Protein AF-J9US64-F1 (afdb_monomer_lite)

Foldseek 3Di:
DKKKWWDQQPLCHTDIDDDDLADDDDDAPPNCLVVVVVLVVLVVCLLVLLLVQCLVCLQNDDVVVSFVVSQVVVCVSRPFTDQAIWMKIDLDVQFIWIWHRHPRDTDIDTGPLVNVLSVVLSVVSVVVVVVVPDPDDDPVNSVVCCVPVVVSSCVSSVDPHDYDDDYDHDDPPPPDD

Organism: NCBI:txid1133568

Sequence (177 aa):
MQKIIIRNLLVVKDFEMEINKFNLIIGEQSSGKSTISKTIYFFYDLRVQLKLSIYQNLHNFNIKQFSFILINLFNDLFGITDKNLYIKFEYKENIYIEIINKNGNIEINYSENIINFVNKLIETVFITNNSNIMNNINLQTIQVLDKTIGIEIENFFEDDSMIYYFTSFKKYNKFTK

pLDDT: mean 82.98, std 15.94, range [37.84, 98.5]

Radius of gyration: 19.14 Å; chains: 1; bounding box: 66×29×46 Å

InterPro domains:
  IPR027417 P-loop containing nucleoside triphosphate hydrolase [SSF52540] (2-125)

Secondary structure (DSSP, 8-state):
-EEEEEEEETTEEEEEEEE-SS-----STTSSHHHHHHHHHHHHHHHHHHHHHHHH-TTT--HHHHHHHHHHHHHHHH-S--TT-EEEEEEETTEEEEEEEETTEEEEEE-HHHHHHHHHHHHHHHHHHHHS--SS--HHHHHHHIIIIIHHHHHHHT-------------------

Structure (mmCIF, N/CA/C/O backbone):
data_AF-J9US64-F1
#
_entry.id   AF-J9US64-F1
#
loop_
_atom_site.group_PDB
_atom_site.id
_atom_site.type_symbol
_atom_site.label_atom_id
_atom_site.label_alt_id
_atom_site.label_comp_id
_atom_site.label_asym_id
_atom_site.label_entity_id
_atom_site.label_seq_id
_atom_site.pdbx_PDB_ins_code
_atom_site.Cartn_x
_atom_site.Cartn_y
_atom_site.Cartn_z
_atom_site.occupancy
_atom_site.B_iso_or_equiv
_atom_site.auth_seq_id
_atom_site.auth_comp_id
_atom_site.auth_asym_id
_atom_site.auth_atom_id
_atom_site.pdbx_PDB_model_num
ATOM 1 N N . MET A 1 1 ? -7.758 -15.109 -4.422 1.00 81.19 1 MET A N 1
ATOM 2 C CA . MET A 1 1 ? -8.835 -14.366 -3.732 1.00 81.19 1 MET A CA 1
ATOM 3 C C . MET A 1 1 ? -8.173 -13.264 -2.934 1.00 81.19 1 MET A C 1
ATOM 5 O O . MET A 1 1 ? -7.189 -13.554 -2.266 1.00 81.19 1 MET A O 1
ATOM 9 N N . GLN A 1 2 ? -8.645 -12.030 -3.080 1.00 92.06 2 GLN A N 1
ATOM 10 C CA . GLN A 1 2 ? -8.041 -10.860 -2.445 1.00 92.06 2 GLN A CA 1
ATOM 11 C C . GLN A 1 2 ? -8.626 -10.663 -1.045 1.00 92.06 2 GLN A C 1
ATOM 13 O O . GLN A 1 2 ? -9.796 -10.975 -0.814 1.00 92.06 2 GLN A O 1
ATOM 18 N N . LYS A 1 3 ? -7.834 -10.147 -0.106 1.00 94.88 3 LYS A N 1
ATOM 19 C CA . LYS A 1 3 ? -8.255 -9.968 1.289 1.00 94.88 3 LYS A CA 1
ATOM 20 C C . LYS A 1 3 ? -7.660 -8.702 1.882 1.00 94.88 3 LYS A C 1
ATOM 22 O O . LYS A 1 3 ? -6.492 -8.394 1.661 1.00 94.88 3 LYS A O 1
ATOM 27 N N . ILE A 1 4 ? -8.456 -7.993 2.674 1.00 96.69 4 ILE A N 1
ATOM 28 C CA . ILE A 1 4 ? -8.001 -6.842 3.448 1.00 96.69 4 ILE A CA 1
ATOM 29 C C . ILE A 1 4 ? -8.197 -7.080 4.943 1.00 96.69 4 ILE A C 1
ATOM 31 O O . ILE A 1 4 ? -9.230 -7.593 5.375 1.00 96.69 4 ILE A O 1
ATOM 35 N N . ILE A 1 5 ? -7.203 -6.669 5.725 1.00 98.44 5 ILE A N 1
ATOM 36 C CA . ILE A 1 5 ? -7.220 -6.645 7.186 1.00 98.44 5 ILE A CA 1
ATOM 37 C C . ILE A 1 5 ? -6.837 -5.229 7.616 1.00 98.44 5 ILE A C 1
ATOM 39 O O . ILE A 1 5 ? -5.823 -4.699 7.162 1.00 98.44 5 ILE A O 1
ATOM 43 N N . ILE A 1 6 ? -7.636 -4.607 8.480 1.00 98.38 6 ILE A N 1
ATOM 44 C CA . ILE A 1 6 ? -7.417 -3.254 9.001 1.00 98.38 6 ILE A CA 1
ATOM 45 C C . ILE A 1 6 ? -7.588 -3.286 10.515 1.00 98.38 6 ILE A C 1
ATOM 47 O O . ILE A 1 6 ? -8.634 -3.684 11.022 1.00 98.38 6 ILE A O 1
ATOM 51 N N . ARG A 1 7 ? -6.586 -2.800 11.241 1.00 98.06 7 ARG A N 1
ATOM 52 C CA . ARG A 1 7 ? -6.614 -2.643 12.693 1.00 98.06 7 ARG A CA 1
ATOM 53 C C . ARG A 1 7 ? -6.106 -1.262 13.070 1.00 98.06 7 ARG A C 1
ATOM 55 O O . ARG A 1 7 ? -5.042 -0.845 12.620 1.00 98.06 7 ARG A O 1
ATOM 62 N N . ASN A 1 8 ? -6.855 -0.577 13.928 1.00 96.62 8 ASN A N 1
ATOM 63 C CA . ASN A 1 8 ? -6.519 0.752 14.451 1.00 96.62 8 ASN A CA 1
ATOM 64 C C . ASN A 1 8 ? -6.248 1.815 13.366 1.00 96.62 8 ASN A C 1
ATOM 66 O O . ASN A 1 8 ? -5.291 2.581 13.456 1.00 96.62 8 ASN A O 1
ATOM 70 N N . LEU A 1 9 ? -7.100 1.882 12.340 1.00 96.94 9 LEU A N 1
ATOM 71 C CA . LEU A 1 9 ? -7.069 2.955 11.346 1.00 96.94 9 LEU A CA 1
ATOM 72 C C . LEU A 1 9 ? -8.209 3.943 11.594 1.00 96.94 9 LEU A C 1
ATOM 74 O O . LEU A 1 9 ? -9.356 3.708 11.204 1.00 96.94 9 LEU A O 1
ATOM 78 N N . LEU A 1 10 ? -7.889 5.086 12.201 1.00 94.44 10 LEU A N 1
ATOM 79 C CA . LEU A 1 10 ? -8.867 6.119 12.554 1.00 94.44 10 LEU A CA 1
ATOM 80 C C . LEU A 1 10 ? -10.004 5.514 13.412 1.00 94.44 10 LEU A C 1
ATOM 82 O O . LEU A 1 10 ? -9.770 4.965 14.490 1.00 94.44 10 LEU A O 1
ATOM 86 N N . VAL A 1 11 ? -11.245 5.588 12.926 1.00 93.88 11 VAL A N 1
ATOM 87 C CA . VAL A 1 11 ? -12.430 5.013 13.584 1.00 93.88 11 VAL A CA 1
ATOM 88 C C . VAL A 1 11 ? -12.562 3.494 13.397 1.00 93.88 11 VAL A C 1
ATOM 90 O O . VAL A 1 11 ? -13.371 2.872 14.079 1.00 93.88 11 VAL A O 1
ATOM 93 N N . VAL A 1 12 ? -11.791 2.881 12.492 1.00 95.88 12 VAL A N 1
ATOM 94 C CA . VAL A 1 12 ? -11.826 1.436 12.215 1.00 95.88 12 VAL A CA 1
ATOM 95 C C . VAL A 1 12 ? -10.881 0.724 13.180 1.00 95.88 12 VAL A C 1
ATOM 97 O O . VAL A 1 12 ? -9.662 0.824 13.051 1.00 95.88 12 VAL A O 1
ATOM 100 N N . LYS A 1 13 ? -11.437 0.022 14.174 1.00 95.62 13 LYS A N 1
ATOM 101 C CA . LYS A 1 13 ? -10.640 -0.676 15.197 1.00 95.62 13 LYS A CA 1
ATOM 102 C C . LYS A 1 13 ? -10.206 -2.072 14.777 1.00 95.62 13 LYS A C 1
ATOM 104 O O . LYS A 1 13 ? -9.030 -2.380 14.927 1.00 95.62 13 LYS A O 1
ATOM 109 N N . ASP A 1 14 ? -11.114 -2.852 14.207 1.00 97.19 14 ASP A N 1
ATOM 110 C CA . ASP A 1 14 ? -10.827 -4.176 13.661 1.00 97.19 14 ASP A CA 1
ATOM 111 C C . ASP A 1 14 ? -11.786 -4.449 12.500 1.00 97.19 14 ASP A C 1
ATOM 113 O O . ASP A 1 14 ? -12.997 -4.235 12.623 1.00 97.19 14 ASP A O 1
ATOM 117 N N . PHE A 1 15 ? -11.244 -4.829 11.350 1.00 97.19 15 PHE A N 1
ATOM 118 C CA . PHE A 1 15 ? -12.004 -5.110 10.141 1.00 97.19 15 PHE A CA 1
ATOM 119 C C . PHE A 1 15 ? -11.243 -6.096 9.263 1.00 97.19 15 PHE A C 1
ATOM 121 O O . PHE A 1 15 ? -10.059 -5.915 8.983 1.00 97.19 15 PHE A O 1
ATOM 128 N N . GLU A 1 16 ? -11.952 -7.104 8.774 1.00 97.44 16 GLU A N 1
ATOM 129 C CA . GLU A 1 16 ? -11.426 -8.115 7.870 1.00 97.44 16 GLU A CA 1
ATOM 130 C C . GLU A 1 16 ? -12.486 -8.438 6.819 1.00 97.44 16 GLU A C 1
ATOM 132 O O . GLU A 1 16 ? -13.662 -8.601 7.149 1.00 97.44 16 GLU A O 1
ATOM 137 N N . MET A 1 17 ? -12.085 -8.484 5.548 1.00 93.81 17 MET A N 1
ATOM 138 C CA . MET A 1 17 ? -13.004 -8.758 4.445 1.00 93.81 17 MET A CA 1
ATOM 139 C C . MET A 1 17 ? -12.275 -9.377 3.255 1.00 93.81 17 MET A C 1
ATOM 141 O O . MET A 1 17 ? -11.195 -8.931 2.866 1.00 93.81 17 MET A O 1
ATOM 145 N N . GLU A 1 18 ? -12.903 -10.374 2.639 1.00 93.00 18 GLU A N 1
ATOM 146 C CA . GLU A 1 18 ? -12.533 -10.854 1.308 1.00 93.00 18 GLU A CA 1
ATOM 147 C C . GLU A 1 18 ? -13.043 -9.877 0.247 1.00 93.00 18 GLU A C 1
ATOM 149 O O . GLU A 1 18 ? -14.210 -9.478 0.258 1.00 93.00 18 GLU A O 1
ATOM 154 N N . ILE A 1 19 ? -12.169 -9.482 -0.674 1.00 89.69 19 ILE A N 1
ATOM 155 C CA . ILE A 1 19 ? -12.509 -8.559 -1.750 1.00 89.69 19 ILE A CA 1
ATOM 156 C C . ILE A 1 19 ? -13.002 -9.359 -2.954 1.00 89.69 19 ILE A C 1
ATOM 158 O O . ILE A 1 19 ? -12.257 -10.110 -3.585 1.00 89.69 19 ILE A O 1
ATOM 162 N N . ASN A 1 20 ? -14.280 -9.175 -3.270 1.00 85.69 20 ASN A N 1
ATOM 163 C CA . ASN A 1 20 ? -14.940 -9.754 -4.433 1.00 85.69 20 ASN A CA 1
ATOM 164 C C . ASN A 1 20 ? -15.011 -8.744 -5.587 1.00 85.69 20 ASN A C 1
ATOM 166 O O . ASN A 1 20 ? -14.738 -7.560 -5.411 1.00 85.69 20 ASN A O 1
ATOM 170 N N . LYS A 1 21 ? -15.471 -9.181 -6.768 1.00 78.75 21 LYS A N 1
ATOM 171 C CA . LYS A 1 21 ? -15.735 -8.275 -7.908 1.00 78.75 21 LYS A CA 1
ATOM 172 C C . LYS A 1 21 ? -16.726 -7.154 -7.562 1.00 78.75 21 LYS A C 1
ATOM 174 O O . LYS A 1 21 ? -16.662 -6.072 -8.132 1.00 78.75 21 LYS A O 1
ATOM 179 N N . PHE A 1 22 ? -17.648 -7.423 -6.639 1.00 80.25 22 PHE A N 1
ATOM 180 C CA . PHE A 1 22 ? -18.613 -6.458 -6.128 1.00 80.25 22 PHE A CA 1
ATOM 181 C C . PHE A 1 22 ? -18.652 -6.539 -4.600 1.00 80.25 22 PHE A C 1
ATOM 183 O O . PHE A 1 22 ? -18.923 -7.604 -4.048 1.00 80.25 22 PHE A O 1
ATOM 190 N N . ASN A 1 23 ? -18.401 -5.415 -3.925 1.00 82.75 23 ASN A N 1
ATOM 191 C CA . ASN A 1 23 ? -18.420 -5.315 -2.465 1.00 82.75 23 ASN A CA 1
ATOM 192 C C . ASN A 1 23 ? -19.365 -4.186 -2.052 1.00 82.75 23 ASN A C 1
ATOM 194 O O . ASN A 1 23 ? -19.219 -3.052 -2.509 1.00 82.75 23 ASN A O 1
ATOM 198 N N . LEU A 1 24 ? -20.315 -4.480 -1.164 1.00 83.88 24 LEU A N 1
ATOM 199 C CA . LEU A 1 24 ? -21.234 -3.492 -0.606 1.00 83.88 24 LEU A CA 1
ATOM 200 C C . LEU A 1 24 ? -20.936 -3.299 0.882 1.00 83.88 24 LEU A C 1
ATOM 202 O O . LEU A 1 24 ? -21.192 -4.188 1.690 1.00 83.88 24 LEU A O 1
ATOM 206 N N . ILE A 1 25 ? -20.442 -2.115 1.249 1.00 85.06 25 ILE A N 1
ATOM 207 C CA . ILE A 1 25 ? -20.158 -1.763 2.644 1.00 85.06 25 ILE A CA 1
ATOM 208 C C . ILE A 1 25 ? -21.280 -0.861 3.172 1.00 85.06 25 ILE A C 1
ATOM 210 O O . ILE A 1 25 ? -21.405 0.300 2.777 1.00 85.06 25 ILE A O 1
ATOM 214 N N . ILE A 1 26 ? -22.085 -1.382 4.099 1.00 85.75 26 ILE A N 1
ATOM 215 C CA . ILE A 1 26 ? -23.194 -0.665 4.750 1.00 85.75 26 ILE A CA 1
ATOM 216 C C . ILE A 1 26 ? -22.956 -0.522 6.254 1.00 85.75 26 ILE A C 1
ATOM 218 O O . ILE A 1 26 ? -22.244 -1.308 6.865 1.00 85.75 26 ILE A O 1
ATOM 222 N N . GLY A 1 27 ? -23.547 0.506 6.862 1.00 84.88 27 GLY A N 1
ATOM 223 C CA . GLY A 1 27 ? -23.398 0.781 8.292 1.00 84.88 27 GLY A CA 1
ATOM 224 C C . GLY A 1 27 ? -23.881 2.176 8.670 1.00 84.88 27 GLY A C 1
ATOM 225 O O . GLY A 1 27 ? -24.219 2.982 7.797 1.00 84.88 27 GLY A O 1
ATOM 226 N N . GLU A 1 28 ? -23.868 2.487 9.961 1.00 86.06 28 GLU A N 1
ATOM 227 C CA . GLU A 1 28 ? -24.304 3.779 10.509 1.00 86.06 28 GLU A CA 1
ATOM 228 C C . GLU A 1 28 ? -23.426 4.956 10.060 1.00 86.06 28 GLU A C 1
ATOM 230 O O . GLU A 1 28 ? -22.300 4.779 9.594 1.00 86.06 28 GLU A O 1
ATOM 235 N N . GLN A 1 29 ? -23.922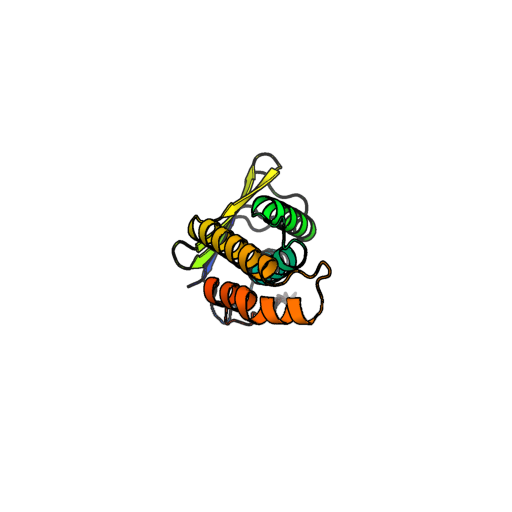 6.189 10.156 1.00 84.00 29 GLN A N 1
ATOM 236 C CA . GLN A 1 29 ? -23.105 7.358 9.820 1.00 84.00 29 GLN A CA 1
ATOM 237 C C . GLN A 1 29 ? -21.802 7.364 10.641 1.00 84.00 29 GLN A C 1
ATOM 239 O O . GLN A 1 29 ? -21.787 6.962 11.797 1.00 84.00 29 GLN A O 1
ATOM 244 N N . SER A 1 30 ? -20.698 7.782 10.015 1.00 82.44 30 SER A N 1
ATOM 245 C CA . SER A 1 30 ? -19.370 7.843 10.649 1.00 82.44 30 SER A CA 1
ATOM 246 C C . SER A 1 30 ? -18.786 6.499 11.111 1.00 82.44 30 SER A C 1
ATOM 248 O O . SER A 1 30 ? -17.753 6.482 11.769 1.00 82.44 30 SER A O 1
ATOM 250 N N . SER A 1 31 ? -19.352 5.362 10.689 1.00 88.44 31 SER A N 1
ATOM 251 C CA . SER A 1 31 ? -18.858 4.016 11.031 1.00 88.44 31 SER A CA 1
ATOM 252 C C . SER A 1 31 ? -17.557 3.588 10.320 1.00 88.44 31 SER A C 1
ATOM 254 O O . SER A 1 31 ? -17.272 2.400 10.231 1.00 88.44 31 SER A O 1
ATOM 256 N N . GLY A 1 32 ? -16.80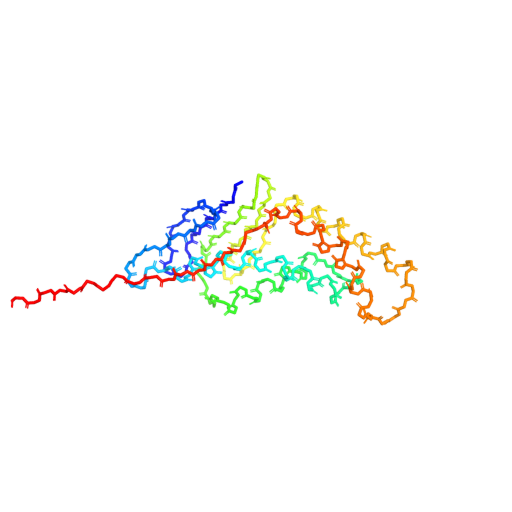6 4.510 9.709 1.00 92.75 32 GLY A N 1
ATOM 257 C CA . GLY A 1 32 ? -15.540 4.193 9.027 1.00 92.75 32 GLY A CA 1
ATOM 258 C C . GLY A 1 32 ? -15.640 3.615 7.611 1.00 92.75 32 GLY A C 1
ATOM 259 O O . GLY A 1 32 ? -14.613 3.287 7.026 1.00 92.75 32 GLY A O 1
ATOM 260 N N . LYS A 1 33 ? -16.833 3.542 7.002 1.00 92.69 33 LYS A N 1
ATOM 261 C CA . LYS A 1 33 ? -17.013 3.003 5.630 1.00 92.69 33 LYS A CA 1
ATOM 262 C C . LYS A 1 33 ? -16.118 3.668 4.581 1.00 92.69 33 LYS A C 1
ATOM 264 O O . LYS A 1 33 ? -15.548 2.990 3.731 1.00 92.69 33 LYS A O 1
ATOM 269 N N . SER A 1 34 ? -15.996 4.995 4.640 1.00 91.31 34 SER A N 1
ATOM 270 C CA . SER A 1 34 ? -15.122 5.759 3.744 1.00 91.31 34 SER A CA 1
ATOM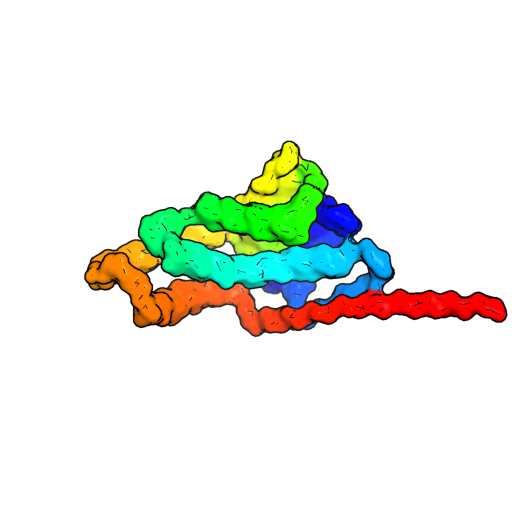 271 C C . SER A 1 34 ? -13.650 5.458 3.996 1.00 91.31 34 SER A C 1
ATOM 273 O O . SER A 1 34 ? -12.880 5.428 3.048 1.00 91.31 34 SER A O 1
ATOM 275 N N . THR A 1 35 ? -13.264 5.224 5.252 1.00 95.19 35 THR A N 1
ATOM 276 C CA . THR A 1 35 ? -11.899 4.837 5.617 1.00 95.19 35 THR A CA 1
ATOM 277 C C . THR A 1 35 ? -11.565 3.493 4.992 1.00 95.19 35 THR A C 1
ATOM 279 O O . THR A 1 35 ? -10.615 3.426 4.228 1.00 95.19 35 THR A O 1
ATOM 282 N N . ILE A 1 36 ? -12.410 2.476 5.200 1.00 95.12 36 ILE A N 1
ATOM 283 C CA . ILE A 1 36 ? -12.239 1.145 4.597 1.00 95.12 36 ILE A CA 1
ATOM 284 C C . ILE A 1 36 ? -12.137 1.257 3.071 1.00 95.12 36 ILE A C 1
ATOM 286 O O . ILE A 1 36 ? -11.196 0.748 2.476 1.00 95.12 36 ILE A O 1
ATOM 290 N N . SER A 1 37 ? -13.065 1.982 2.439 1.00 91.12 37 SER A N 1
ATOM 291 C CA . SER A 1 37 ? -13.087 2.142 0.977 1.00 91.12 37 SER A CA 1
ATOM 292 C C . SER A 1 37 ? -11.827 2.831 0.445 1.00 91.12 37 SER A C 1
ATOM 294 O O . SER A 1 37 ? -11.252 2.379 -0.540 1.00 91.12 37 SER A O 1
ATOM 296 N N . LYS A 1 38 ? -11.360 3.896 1.114 1.00 92.62 38 LYS A N 1
ATOM 297 C CA . LYS A 1 38 ? -10.103 4.578 0.771 1.00 92.62 38 LYS A CA 1
ATOM 298 C C . LYS A 1 38 ? -8.896 3.663 0.943 1.00 92.62 38 LYS A C 1
ATOM 300 O O . LYS A 1 38 ? -7.993 3.711 0.118 1.00 92.62 38 LYS A O 1
ATOM 305 N N . THR A 1 39 ? -8.872 2.843 1.993 1.00 95.75 39 THR A N 1
ATOM 306 C CA . THR A 1 39 ? -7.783 1.889 2.225 1.00 95.75 39 THR A CA 1
ATOM 307 C C . THR A 1 39 ? -7.738 0.838 1.132 1.00 95.75 39 THR A C 1
ATOM 309 O O . THR A 1 39 ? -6.664 0.580 0.607 1.00 95.75 39 THR A O 1
ATOM 312 N N . ILE A 1 40 ? -8.885 0.274 0.743 1.00 93.12 40 ILE A N 1
ATOM 313 C CA . ILE A 1 40 ? -8.933 -0.663 -0.381 1.00 93.12 40 ILE A CA 1
ATOM 314 C C . ILE A 1 40 ? -8.441 0.062 -1.642 1.00 93.12 40 ILE A C 1
ATOM 316 O O . ILE A 1 40 ? -7.465 -0.379 -2.235 1.00 93.12 40 ILE A O 1
ATOM 320 N N . TYR A 1 41 ? -9.010 1.223 -1.989 1.00 90.31 41 TYR A N 1
ATOM 321 C CA . TYR A 1 41 ? -8.587 2.011 -3.155 1.00 90.31 41 TYR A CA 1
ATOM 322 C C . TYR A 1 41 ? -7.074 2.289 -3.193 1.00 90.31 41 TYR A C 1
ATOM 324 O O . TYR A 1 41 ? -6.463 2.126 -4.244 1.00 90.31 41 TYR A O 1
ATOM 332 N N . PHE A 1 42 ? -6.457 2.636 -2.059 1.00 94.00 42 PHE A N 1
ATOM 333 C CA . PHE A 1 42 ? -5.009 2.853 -1.952 1.00 94.00 42 PHE A CA 1
ATOM 334 C C . PHE A 1 42 ? -4.192 1.655 -2.467 1.00 94.00 42 PHE A C 1
ATOM 336 O O . PHE A 1 42 ? -3.223 1.841 -3.201 1.00 94.00 42 PHE A O 1
ATOM 343 N N . PHE A 1 43 ? -4.597 0.421 -2.148 1.00 92.94 43 PHE A N 1
ATOM 344 C CA . PHE A 1 43 ? -3.903 -0.779 -2.628 1.00 92.94 43 PHE A CA 1
ATOM 345 C C . PHE A 1 43 ? -4.176 -1.103 -4.102 1.00 92.94 43 PHE A C 1
ATOM 347 O O . PHE A 1 43 ? -3.313 -1.693 -4.754 1.00 92.94 43 PHE A O 1
ATOM 354 N N . TYR A 1 44 ? -5.326 -0.701 -4.650 1.00 87.44 44 TYR A N 1
ATOM 355 C CA . TYR A 1 44 ? -5.599 -0.827 -6.090 1.00 87.44 44 TYR A CA 1
ATOM 356 C C . TYR A 1 44 ? -4.782 0.173 -6.910 1.00 87.44 44 TYR A C 1
ATOM 358 O O . TYR A 1 44 ? -4.218 -0.191 -7.946 1.00 87.44 44 TYR A O 1
ATOM 366 N N . ASP A 1 45 ? -4.668 1.409 -6.420 1.00 87.56 45 ASP A N 1
ATOM 367 C CA . ASP A 1 45 ? -3.908 2.482 -7.069 1.00 87.56 45 ASP A CA 1
ATOM 368 C C . ASP A 1 45 ? -2.395 2.199 -7.093 1.00 87.56 45 ASP A C 1
ATOM 370 O O . ASP A 1 45 ? -1.670 2.680 -7.962 1.00 87.56 45 ASP A O 1
ATOM 374 N N . LEU A 1 46 ? -1.911 1.333 -6.198 1.00 88.06 46 LEU A N 1
ATOM 375 C CA . LEU A 1 46 ? -0.499 0.975 -6.068 1.00 88.06 46 LEU A CA 1
ATOM 376 C C . LEU A 1 46 ? 0.140 0.502 -7.382 1.00 88.06 46 LEU A C 1
ATOM 378 O O . LEU A 1 46 ? 1.299 0.819 -7.641 1.00 88.06 46 LEU A O 1
ATOM 382 N N . ARG A 1 47 ? -0.607 -0.200 -8.244 1.00 86.62 47 ARG A N 1
ATOM 383 C CA . ARG A 1 47 ? -0.128 -0.640 -9.570 1.00 86.62 47 ARG A CA 1
ATOM 384 C C . ARG A 1 47 ? 0.184 0.543 -10.481 1.00 86.62 47 ARG A C 1
ATOM 386 O O . ARG A 1 47 ? 1.208 0.556 -11.164 1.00 86.62 47 ARG A O 1
ATOM 393 N N . VAL A 1 48 ? -0.697 1.540 -10.477 1.00 86.06 48 VAL A N 1
ATOM 394 C CA . VAL A 1 48 ? -0.529 2.780 -11.241 1.00 86.06 48 VAL A CA 1
ATOM 395 C C . VAL A 1 48 ? 0.665 3.551 -10.692 1.00 86.06 48 VAL A C 1
ATOM 397 O O . VAL A 1 48 ? 1.540 3.945 -11.463 1.00 86.06 48 VAL A O 1
ATOM 400 N N . GLN A 1 49 ? 0.764 3.675 -9.366 1.00 90.25 49 GLN A N 1
ATOM 401 C CA . GLN A 1 49 ? 1.898 4.335 -8.715 1.00 90.25 49 GLN A CA 1
ATOM 402 C C . GLN A 1 49 ? 3.227 3.628 -9.006 1.00 90.25 49 GLN A C 1
ATOM 404 O O . GLN A 1 49 ? 4.235 4.295 -9.240 1.00 90.25 49 GLN A O 1
ATOM 409 N N . LEU A 1 50 ? 3.243 2.292 -9.041 1.00 90.44 50 LEU A N 1
ATOM 410 C CA . LEU A 1 50 ? 4.432 1.507 -9.370 1.00 90.44 50 LEU A CA 1
ATOM 411 C C . LEU A 1 50 ? 4.882 1.764 -10.813 1.00 90.44 50 LEU A C 1
ATOM 413 O O . LEU A 1 50 ? 6.048 2.094 -11.030 1.00 90.44 50 LEU A O 1
ATOM 417 N N . LYS A 1 51 ? 3.952 1.694 -11.781 1.00 87.50 51 LYS A N 1
ATOM 418 C CA . LYS A 1 51 ? 4.217 2.020 -13.196 1.00 87.50 51 LYS A CA 1
ATOM 419 C C . LYS A 1 51 ? 4.812 3.422 -13.335 1.00 87.50 51 LYS A C 1
ATOM 421 O O . LYS A 1 51 ? 5.895 3.583 -13.892 1.00 87.50 51 LYS A O 1
ATOM 426 N N . LEU A 1 52 ? 4.145 4.425 -12.762 1.00 85.88 52 LEU A N 1
ATOM 427 C CA . LEU A 1 52 ? 4.598 5.818 -12.810 1.00 85.88 52 LEU A CA 1
ATOM 428 C C . LEU A 1 52 ? 5.980 5.998 -12.174 1.00 85.88 52 LEU A C 1
ATOM 430 O O . LEU A 1 52 ? 6.833 6.669 -12.753 1.00 85.88 52 LEU A O 1
ATOM 434 N N . SER A 1 53 ? 6.223 5.369 -11.024 1.00 88.00 53 SER A N 1
ATOM 435 C CA . SER A 1 53 ? 7.503 5.472 -10.317 1.00 88.00 53 SER A CA 1
ATOM 436 C C . SER A 1 53 ? 8.657 4.896 -11.136 1.00 88.00 53 SER A C 1
ATOM 438 O O . SER A 1 53 ? 9.724 5.512 -11.188 1.00 88.00 53 SER A O 1
ATOM 440 N N . ILE A 1 54 ? 8.436 3.759 -11.805 1.00 85.75 54 ILE A N 1
ATOM 441 C CA . ILE A 1 54 ? 9.417 3.144 -12.708 1.00 85.75 54 ILE A CA 1
ATOM 442 C C . ILE A 1 54 ? 9.663 4.054 -13.914 1.00 85.75 54 ILE A C 1
ATOM 444 O O . ILE A 1 54 ? 10.812 4.378 -14.207 1.00 85.75 54 ILE A O 1
ATOM 448 N N . TYR A 1 55 ? 8.604 4.519 -14.583 1.00 82.50 55 TYR A N 1
ATOM 449 C CA . TYR A 1 55 ? 8.731 5.340 -15.793 1.00 82.50 55 TYR A CA 1
ATOM 450 C C . TYR A 1 55 ? 9.424 6.679 -15.530 1.00 82.50 55 TYR A C 1
ATOM 452 O O . TYR A 1 55 ? 10.167 7.162 -16.379 1.00 82.50 55 TYR A O 1
ATOM 460 N N . GLN A 1 56 ? 9.221 7.269 -14.351 1.00 82.00 56 GLN A N 1
ATOM 461 C CA . GLN A 1 56 ? 9.875 8.518 -13.959 1.00 82.00 56 GLN A CA 1
ATOM 462 C C . GLN A 1 56 ? 11.328 8.321 -13.504 1.00 82.00 56 GLN A C 1
ATOM 464 O O . GLN A 1 56 ? 12.118 9.257 -13.587 1.00 82.00 56 GLN A O 1
ATOM 469 N N . ASN A 1 57 ? 11.699 7.124 -13.032 1.00 81.88 57 ASN A N 1
ATOM 470 C CA . ASN A 1 57 ? 13.004 6.854 -12.417 1.00 81.88 57 ASN A CA 1
ATOM 471 C C . ASN A 1 57 ? 13.715 5.648 -13.046 1.00 81.88 57 ASN A C 1
ATOM 473 O O . ASN A 1 57 ? 14.321 4.854 -12.331 1.00 81.88 57 ASN A O 1
ATOM 477 N N . LEU A 1 58 ? 13.683 5.509 -14.374 1.00 75.44 58 LEU A N 1
ATOM 478 C CA . LEU A 1 58 ? 14.138 4.295 -15.070 1.00 75.44 58 LEU A CA 1
ATOM 479 C C . LEU A 1 58 ? 15.538 3.792 -14.669 1.00 75.44 58 LEU A C 1
ATOM 481 O O . LEU A 1 58 ? 15.778 2.591 -14.669 1.00 75.44 58 LEU A O 1
ATOM 485 N N . HIS A 1 59 ? 16.464 4.691 -14.331 1.00 72.44 59 HIS A N 1
ATOM 486 C CA . HIS A 1 59 ? 17.844 4.32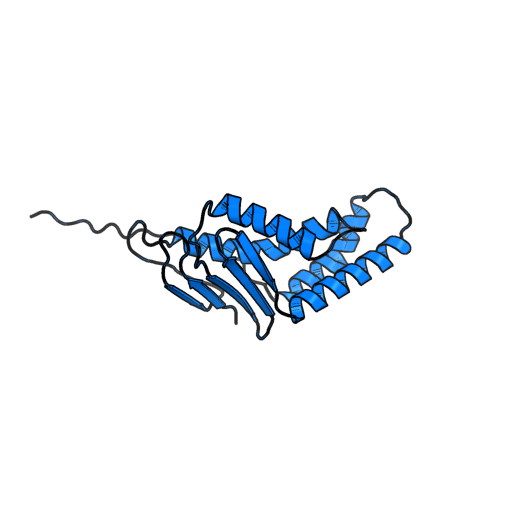5 -13.993 1.00 72.44 59 HIS A CA 1
ATOM 487 C C . HIS A 1 59 ? 18.084 4.068 -12.501 1.00 72.44 59 HIS A C 1
ATOM 489 O O . HIS A 1 59 ? 19.033 3.372 -12.157 1.00 72.44 59 HIS A O 1
ATOM 495 N N . ASN A 1 60 ? 17.245 4.624 -11.623 1.00 78.56 60 ASN A N 1
ATOM 496 C CA . ASN A 1 60 ? 17.502 4.672 -10.178 1.00 78.56 60 ASN A CA 1
ATOM 497 C C . ASN A 1 60 ? 16.347 4.115 -9.338 1.00 78.56 60 ASN A C 1
ATOM 499 O O . ASN A 1 60 ? 16.397 4.174 -8.104 1.00 78.56 60 ASN A O 1
ATOM 503 N N . PHE A 1 61 ? 15.308 3.591 -9.992 1.00 85.38 61 PHE A N 1
ATOM 504 C CA . PHE A 1 61 ? 14.159 3.036 -9.308 1.00 85.38 61 PHE A CA 1
ATOM 505 C C . PHE A 1 61 ? 14.597 1.905 -8.378 1.00 85.38 61 PHE A C 1
ATOM 507 O O . PHE A 1 61 ? 15.321 0.986 -8.754 1.00 85.38 61 PHE A O 1
ATOM 514 N N . ASN A 1 62 ? 14.137 1.987 -7.137 1.00 86.25 62 ASN A N 1
ATOM 515 C CA . ASN A 1 62 ? 14.322 0.953 -6.142 1.00 86.25 62 ASN A CA 1
ATOM 516 C C . ASN A 1 62 ? 13.111 0.926 -5.209 1.00 86.25 62 ASN A C 1
ATOM 518 O O . ASN A 1 62 ? 12.393 1.918 -5.046 1.00 86.25 62 ASN A O 1
ATOM 522 N N . ILE A 1 63 ? 12.912 -0.209 -4.546 1.00 89.62 63 ILE A N 1
ATOM 523 C CA . ILE A 1 63 ? 11.725 -0.419 -3.717 1.00 89.62 63 ILE A CA 1
ATOM 524 C C . ILE A 1 63 ? 11.660 0.507 -2.493 1.00 89.62 63 ILE A C 1
ATOM 526 O O . ILE A 1 63 ? 10.570 0.838 -2.040 1.00 89.62 63 ILE A O 1
ATOM 530 N N . LYS A 1 64 ? 12.801 0.995 -1.982 1.00 91.06 64 LYS A N 1
ATOM 531 C CA . LYS A 1 64 ? 12.824 1.954 -0.861 1.00 91.06 64 LYS A CA 1
ATOM 532 C C . LYS A 1 64 ? 12.278 3.318 -1.282 1.00 91.06 64 LYS A C 1
ATOM 534 O O . LYS A 1 64 ? 11.506 3.919 -0.538 1.00 91.06 64 LYS A O 1
ATOM 539 N N . GLN A 1 65 ? 12.648 3.793 -2.472 1.00 89.44 65 GLN A N 1
ATOM 540 C CA . GLN A 1 65 ? 12.102 5.022 -3.049 1.00 89.44 65 GLN A CA 1
ATOM 541 C C . GLN A 1 65 ? 10.593 4.885 -3.271 1.00 89.44 65 GLN A C 1
ATOM 543 O O . GLN A 1 65 ? 9.840 5.798 -2.937 1.00 89.44 65 GLN A O 1
ATOM 548 N N . PHE A 1 66 ? 10.148 3.727 -3.761 1.00 92.00 66 PHE A N 1
ATOM 549 C CA . PHE A 1 66 ? 8.724 3.443 -3.906 1.00 92.00 66 PHE A CA 1
ATOM 550 C C . PHE A 1 66 ? 7.984 3.458 -2.561 1.00 92.00 66 PHE A C 1
ATOM 552 O O . PHE A 1 66 ? 6.953 4.117 -2.443 1.00 92.00 66 PHE A O 1
ATOM 559 N N . SER A 1 67 ? 8.548 2.839 -1.516 1.00 94.50 67 SER A N 1
ATOM 560 C CA . SER A 1 67 ? 7.986 2.918 -0.162 1.00 94.50 67 SER A CA 1
ATOM 561 C C . SER A 1 67 ? 7.845 4.353 0.327 1.00 94.50 67 SER A C 1
ATOM 563 O O . SER A 1 67 ? 6.830 4.684 0.925 1.00 94.50 67 SER A O 1
ATOM 565 N N . PHE A 1 68 ? 8.824 5.222 0.066 1.00 93.19 68 PHE A N 1
ATOM 566 C CA . PHE A 1 68 ? 8.735 6.628 0.462 1.00 93.19 68 PHE A CA 1
ATOM 567 C C . PHE A 1 68 ? 7.564 7.346 -0.224 1.00 93.19 68 PHE A C 1
ATOM 569 O O . PHE A 1 68 ? 6.813 8.066 0.433 1.00 93.19 68 PHE A O 1
ATOM 576 N N . ILE A 1 69 ? 7.363 7.103 -1.524 1.00 92.62 69 ILE A N 1
ATOM 577 C CA . ILE A 1 69 ? 6.221 7.647 -2.274 1.00 92.62 69 ILE A CA 1
ATOM 578 C C . ILE A 1 69 ? 4.900 7.155 -1.671 1.00 92.62 69 ILE A C 1
ATOM 580 O O . ILE A 1 69 ? 4.016 7.961 -1.383 1.00 92.62 69 ILE A O 1
ATOM 584 N N . LEU A 1 70 ? 4.781 5.850 -1.422 1.00 95.00 70 LEU A N 1
ATOM 585 C CA . LEU A 1 70 ? 3.577 5.263 -0.835 1.00 95.00 70 LEU A CA 1
ATOM 586 C C . LEU A 1 70 ? 3.300 5.769 0.587 1.00 95.00 70 LEU A C 1
ATOM 588 O O . LEU A 1 70 ? 2.143 5.999 0.925 1.00 95.00 70 LEU A O 1
ATOM 592 N N . ILE A 1 71 ? 4.334 5.974 1.410 1.00 95.38 71 ILE A N 1
ATOM 593 C CA . ILE A 1 71 ? 4.193 6.543 2.759 1.00 95.38 71 ILE A CA 1
ATOM 594 C C . ILE A 1 71 ? 3.644 7.970 2.682 1.00 95.38 71 ILE A C 1
ATOM 596 O O . ILE A 1 71 ? 2.742 8.312 3.445 1.00 95.38 71 ILE A O 1
ATOM 600 N N . ASN A 1 72 ? 4.141 8.792 1.754 1.00 94.12 72 ASN A N 1
ATOM 601 C CA . ASN A 1 72 ? 3.634 10.153 1.577 1.00 94.12 72 ASN A CA 1
ATOM 602 C C . ASN A 1 72 ? 2.166 10.144 1.141 1.00 94.12 72 ASN A C 1
ATOM 604 O O . ASN A 1 72 ? 1.342 10.777 1.793 1.00 94.12 72 ASN A O 1
ATOM 608 N N . LEU A 1 73 ? 1.817 9.339 0.131 1.00 93.81 73 LEU A N 1
ATOM 609 C CA . LEU A 1 73 ? 0.427 9.173 -0.313 1.00 93.81 73 LEU A CA 1
ATOM 610 C C . LEU A 1 73 ? -0.487 8.679 0.817 1.00 93.81 73 LEU A C 1
ATOM 612 O O . LEU A 1 73 ? -1.616 9.143 0.965 1.00 93.81 73 LEU A O 1
ATOM 616 N N . PHE A 1 74 ? -0.001 7.746 1.636 1.00 95.81 74 PHE A N 1
ATOM 617 C CA . PHE A 1 74 ? -0.737 7.247 2.791 1.00 95.81 74 PHE A CA 1
ATOM 618 C C . PHE A 1 74 ? -0.986 8.358 3.821 1.00 95.81 74 PHE A C 1
ATOM 620 O O . PHE A 1 74 ? -2.118 8.541 4.277 1.00 95.81 74 PHE A O 1
ATOM 627 N N . ASN A 1 75 ? 0.046 9.133 4.156 1.00 94.25 75 ASN A N 1
ATOM 628 C CA . ASN A 1 75 ? -0.063 10.252 5.090 1.00 94.25 75 ASN A CA 1
ATOM 629 C C . ASN A 1 75 ? -0.984 11.359 4.557 1.00 94.25 75 ASN A C 1
ATOM 631 O O . ASN A 1 75 ? -1.754 11.919 5.333 1.00 94.25 75 ASN A O 1
ATOM 635 N N . ASP A 1 76 ? -0.982 11.627 3.251 1.00 93.75 76 ASP A N 1
ATOM 636 C CA . ASP A 1 76 ? -1.896 12.593 2.629 1.00 93.75 76 ASP A CA 1
ATOM 637 C C . ASP A 1 76 ? -3.362 12.135 2.719 1.00 93.75 76 ASP A C 1
ATOM 639 O O . ASP A 1 76 ? -4.274 12.941 2.919 1.00 93.75 76 ASP A O 1
ATOM 643 N N . LEU A 1 77 ? -3.610 10.825 2.604 1.00 93.69 77 LEU A N 1
ATOM 644 C CA . LEU A 1 77 ? -4.959 10.254 2.638 1.00 93.69 77 LEU A CA 1
ATOM 645 C C . LEU A 1 77 ? -5.538 10.114 4.049 1.00 93.69 77 LEU A C 1
ATOM 647 O O . LEU A 1 77 ? -6.753 10.285 4.229 1.00 93.69 77 LEU A O 1
ATOM 651 N N . PHE A 1 78 ? -4.704 9.750 5.025 1.00 94.44 78 PHE A N 1
ATOM 652 C CA . PHE A 1 78 ? -5.147 9.359 6.368 1.00 94.44 78 PHE A CA 1
ATOM 653 C C . PHE A 1 78 ? -4.647 10.282 7.483 1.00 94.44 78 PHE A C 1
ATOM 655 O O . PHE A 1 78 ? -5.205 10.245 8.581 1.00 94.44 78 PHE A O 1
ATOM 662 N N . GLY A 1 79 ? -3.654 11.130 7.218 1.00 91.94 79 GLY A N 1
ATOM 663 C CA . GLY A 1 79 ? -3.042 11.999 8.214 1.00 91.94 79 GLY A CA 1
ATOM 664 C C . GLY A 1 79 ? -2.326 11.215 9.316 1.00 91.94 79 GLY A C 1
ATOM 665 O O . GLY A 1 79 ? -1.738 10.158 9.091 1.00 91.94 79 GLY A O 1
ATOM 666 N N . ILE A 1 80 ? -2.381 11.751 10.535 1.00 88.38 80 ILE A N 1
ATOM 667 C CA . ILE A 1 80 ? -1.791 11.119 11.719 1.00 88.38 80 ILE A CA 1
ATOM 668 C C . ILE A 1 80 ? -2.619 9.885 12.097 1.00 88.38 80 ILE A C 1
ATOM 670 O O . ILE A 1 80 ? -3.828 9.975 12.306 1.00 88.38 80 ILE A O 1
ATOM 674 N N . THR A 1 81 ? -1.953 8.740 12.232 1.00 92.19 81 THR A N 1
ATOM 675 C CA . THR A 1 81 ? -2.581 7.455 12.571 1.00 92.19 81 THR A CA 1
ATOM 676 C C . THR A 1 81 ? -2.150 6.939 13.943 1.00 92.19 81 THR A C 1
ATOM 678 O O . THR A 1 81 ? -1.163 7.400 14.522 1.00 92.19 81 THR A O 1
ATOM 681 N N . ASP A 1 82 ? -2.907 5.974 14.476 1.00 90.50 82 ASP A N 1
ATOM 682 C CA . ASP A 1 82 ? -2.603 5.330 15.754 1.00 90.50 82 ASP A CA 1
ATOM 683 C C . ASP A 1 82 ? -1.243 4.612 15.699 1.00 90.50 82 ASP A C 1
ATOM 685 O O . ASP A 1 82 ? -0.906 3.950 14.719 1.00 90.50 82 ASP A O 1
ATOM 689 N N . LYS A 1 83 ? -0.486 4.659 16.803 1.00 91.75 83 LYS A N 1
ATOM 690 C CA . LYS A 1 83 ? 0.834 4.002 16.934 1.00 91.75 83 LYS A CA 1
ATOM 691 C C . LYS A 1 83 ? 0.796 2.471 16.863 1.00 91.75 83 LYS A C 1
ATOM 693 O O . LYS A 1 83 ? 1.850 1.855 16.865 1.00 91.75 83 LYS A O 1
ATOM 698 N N . ASN A 1 84 ? -0.399 1.883 16.848 1.00 92.56 84 ASN A N 1
ATOM 699 C CA . ASN A 1 84 ? -0.636 0.445 16.728 1.00 92.56 84 ASN A CA 1
ATOM 700 C C . ASN A 1 84 ? -1.414 0.122 15.438 1.00 92.56 84 ASN A C 1
ATOM 702 O O . ASN A 1 84 ? -2.125 -0.887 15.385 1.00 92.56 84 ASN A O 1
ATOM 706 N N . LEU A 1 85 ? -1.356 1.010 14.438 1.00 97.38 85 LEU A N 1
ATOM 707 C CA . LEU A 1 85 ? -1.938 0.781 13.121 1.00 97.38 85 LEU A CA 1
ATOM 708 C C . LEU A 1 85 ? -1.335 -0.480 12.504 1.00 97.38 85 LEU A C 1
ATOM 710 O O . LEU A 1 85 ? -0.112 -0.629 12.445 1.00 97.38 85 LEU A O 1
ATOM 714 N N . TYR A 1 86 ? -2.207 -1.331 11.979 1.00 98.06 86 TYR A N 1
ATOM 715 C CA . TYR A 1 86 ? -1.834 -2.457 11.141 1.00 98.06 86 TYR A CA 1
ATOM 716 C C . TYR A 1 86 ? -2.831 -2.579 9.996 1.00 98.06 86 TYR A C 1
ATOM 718 O O . TYR A 1 86 ? -4.038 -2.668 10.213 1.00 98.06 86 TYR A O 1
ATOM 726 N N . ILE A 1 87 ? -2.326 -2.598 8.772 1.00 98.50 87 ILE A N 1
ATOM 727 C CA . ILE A 1 87 ? -3.110 -2.861 7.573 1.00 98.50 87 ILE A CA 1
ATOM 728 C C . ILE A 1 87 ? -2.378 -3.935 6.788 1.00 98.50 87 ILE A C 1
ATOM 730 O O . ILE A 1 87 ? -1.172 -3.821 6.588 1.00 98.50 87 ILE A O 1
ATOM 734 N N . LYS A 1 88 ? -3.100 -4.942 6.308 1.00 98.38 88 LYS A N 1
ATOM 735 C CA . LYS A 1 88 ? -2.583 -5.927 5.362 1.00 98.38 88 LYS A CA 1
ATOM 736 C C . LYS A 1 88 ? -3.533 -6.038 4.187 1.00 98.38 88 LYS A C 1
ATOM 738 O O . LYS A 1 88 ? -4.738 -6.197 4.381 1.00 98.38 88 LYS A O 1
ATOM 743 N N . PHE A 1 89 ? -2.981 -5.983 2.985 1.00 97.00 89 PHE A N 1
ATOM 744 C CA . PHE A 1 89 ? -3.698 -6.298 1.761 1.00 97.00 89 PHE A CA 1
ATOM 745 C C . PHE A 1 89 ? -3.031 -7.485 1.083 1.00 97.00 89 PHE A C 1
ATOM 747 O O . PHE A 1 89 ? -1.860 -7.423 0.708 1.00 97.00 89 PHE A O 1
ATOM 754 N N . GLU A 1 90 ? -3.772 -8.575 0.960 1.00 95.69 90 GLU A N 1
ATOM 755 C CA . GLU A 1 90 ? -3.354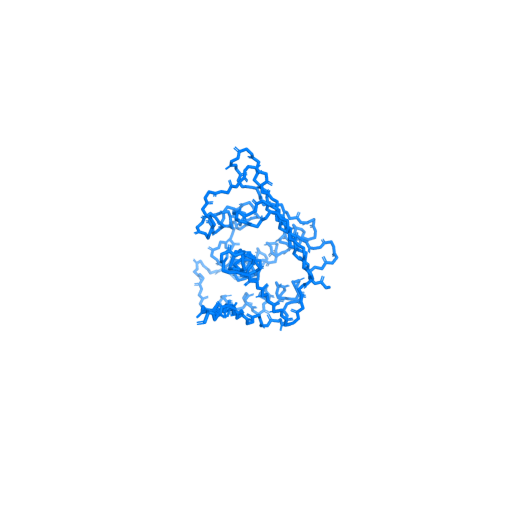 -9.793 0.282 1.00 95.69 90 GLU A CA 1
ATOM 756 C C . GLU A 1 90 ? -3.967 -9.784 -1.117 1.00 95.69 90 GLU A C 1
ATOM 758 O O . GLU A 1 90 ? -5.188 -9.831 -1.270 1.00 95.69 90 GLU A O 1
ATOM 763 N N . TYR A 1 91 ? -3.119 -9.707 -2.141 1.00 92.12 91 TYR A N 1
ATOM 764 C CA . TYR A 1 91 ? -3.559 -9.778 -3.535 1.00 92.12 91 TYR A CA 1
ATOM 765 C C . TYR A 1 91 ? -3.879 -11.228 -3.919 1.00 92.12 91 TYR A C 1
ATOM 767 O O . TYR A 1 91 ? -4.882 -11.519 -4.570 1.00 92.12 91 TYR A O 1
ATOM 775 N N . LYS A 1 92 ? -3.021 -12.148 -3.472 1.00 90.69 92 LYS A N 1
ATOM 776 C CA . LYS A 1 92 ? -3.161 -13.601 -3.596 1.00 90.69 92 LYS A CA 1
ATOM 777 C C . LYS A 1 92 ? -2.235 -14.283 -2.591 1.00 90.69 92 LYS A C 1
ATOM 779 O O . LYS A 1 92 ? -1.546 -13.617 -1.815 1.00 90.69 92 LYS A O 1
ATOM 784 N N . GLU A 1 93 ? -2.211 -15.610 -2.610 1.00 90.25 93 GLU A N 1
ATOM 785 C CA . GLU A 1 93 ? -1.350 -16.396 -1.732 1.00 90.25 93 GLU A CA 1
ATOM 786 C C . GLU A 1 93 ? 0.115 -15.935 -1.838 1.00 90.25 93 GLU A C 1
ATOM 788 O O . GLU A 1 93 ? 0.666 -15.799 -2.932 1.00 90.25 93 GLU A O 1
ATOM 793 N N . ASN A 1 94 ? 0.729 -15.641 -0.688 1.00 93.56 94 ASN A N 1
ATOM 794 C CA . ASN A 1 94 ? 2.108 -15.153 -0.561 1.00 93.56 94 ASN A CA 1
ATOM 795 C C . ASN A 1 94 ? 2.425 -13.830 -1.288 1.00 93.56 94 ASN A C 1
ATOM 797 O O . ASN A 1 94 ? 3.596 -13.475 -1.411 1.00 93.56 94 ASN A O 1
ATOM 801 N N . ILE A 1 95 ? 1.418 -13.082 -1.753 1.00 95.12 95 ILE A N 1
ATOM 802 C CA . ILE A 1 95 ? 1.591 -11.764 -2.378 1.00 95.12 95 ILE A CA 1
ATOM 803 C C . ILE A 1 95 ? 0.750 -10.760 -1.608 1.00 95.12 95 ILE A C 1
ATOM 805 O O . ILE A 1 95 ? -0.468 -10.668 -1.768 1.00 95.12 95 ILE A O 1
ATOM 809 N N . TYR A 1 96 ? 1.421 -10.006 -0.746 1.00 96.31 96 TYR A N 1
ATOM 810 C CA . TYR A 1 96 ? 0.777 -9.064 0.154 1.00 96.31 96 TYR A CA 1
ATOM 811 C C . TYR A 1 96 ? 1.655 -7.854 0.454 1.00 96.31 96 TYR A C 1
ATOM 813 O O . TYR A 1 96 ? 2.884 -7.901 0.321 1.00 96.31 96 TYR A O 1
ATOM 821 N N . ILE A 1 97 ? 0.999 -6.787 0.901 1.00 97.31 97 ILE A N 1
ATOM 822 C CA . ILE A 1 97 ? 1.621 -5.564 1.404 1.00 97.31 97 ILE A CA 1
ATOM 823 C C . ILE A 1 97 ? 1.054 -5.276 2.786 1.00 97.31 97 ILE A C 1
ATOM 825 O O . ILE A 1 97 ? -0.151 -5.405 3.013 1.00 97.31 97 ILE A O 1
ATOM 829 N N . GLU A 1 98 ? 1.927 -4.881 3.701 1.00 98.06 98 GLU A N 1
ATOM 830 C CA . GLU A 1 98 ? 1.566 -4.462 5.047 1.00 98.06 98 GLU A CA 1
ATOM 831 C C . GLU A 1 98 ? 1.972 -3.014 5.279 1.00 98.06 98 GLU A C 1
ATOM 833 O O . GLU A 1 98 ? 3.048 -2.585 4.868 1.00 98.06 98 GLU A O 1
ATOM 838 N N . ILE A 1 99 ? 1.115 -2.280 5.979 1.00 98.06 99 ILE A N 1
ATOM 839 C CA . ILE A 1 99 ? 1.399 -0.944 6.488 1.00 98.06 99 ILE A CA 1
ATOM 840 C C . ILE A 1 99 ? 1.272 -1.015 7.996 1.00 98.06 99 ILE A C 1
ATOM 842 O O . ILE A 1 99 ? 0.216 -1.370 8.525 1.00 98.06 99 ILE A O 1
ATOM 846 N N . ILE A 1 100 ? 2.348 -0.669 8.686 1.00 97.62 100 ILE A N 1
ATOM 847 C CA . ILE A 1 100 ? 2.376 -0.637 10.142 1.00 97.62 100 ILE A CA 1
ATOM 848 C C . ILE A 1 100 ? 2.839 0.728 10.608 1.00 97.62 100 ILE A C 1
ATOM 850 O O . ILE A 1 100 ? 3.717 1.335 10.002 1.00 97.62 100 ILE A O 1
ATOM 854 N N . ASN A 1 101 ? 2.262 1.211 11.700 1.00 95.69 101 ASN A N 1
ATOM 855 C CA . ASN A 1 101 ? 2.817 2.355 12.404 1.00 95.69 101 ASN A CA 1
ATOM 856 C C . ASN A 1 101 ? 3.612 1.821 13.592 1.00 95.69 101 ASN A C 1
ATOM 858 O O . ASN A 1 101 ? 3.039 1.187 14.473 1.00 95.69 101 ASN A O 1
ATOM 862 N N . LYS A 1 102 ? 4.926 2.048 13.612 1.00 87.00 102 LYS A N 1
ATOM 863 C CA . LYS A 1 102 ? 5.771 1.776 14.777 1.00 87.00 102 LYS A CA 1
ATOM 864 C C . LYS A 1 102 ? 6.180 3.101 15.395 1.00 87.00 102 LYS A C 1
ATOM 866 O O . LYS A 1 102 ? 6.976 3.848 14.831 1.00 87.00 102 LYS A O 1
ATOM 871 N N . ASN A 1 103 ? 5.657 3.388 16.585 1.00 83.38 103 ASN A N 1
ATOM 872 C CA . ASN A 1 103 ? 6.038 4.559 17.384 1.00 83.38 103 ASN A CA 1
ATOM 873 C C . ASN A 1 103 ? 5.858 5.922 16.681 1.00 83.38 103 ASN A C 1
ATOM 875 O O . ASN A 1 103 ? 6.525 6.886 17.047 1.00 83.38 103 ASN A O 1
ATOM 879 N N . GLY A 1 104 ? 4.931 6.033 15.729 1.00 84.31 104 GLY A N 1
ATOM 880 C CA . GLY A 1 104 ? 4.683 7.251 14.951 1.00 84.31 104 GLY A CA 1
ATOM 881 C C . GLY A 1 104 ? 5.277 7.225 13.541 1.00 84.31 104 GLY A C 1
ATOM 882 O O . GLY A 1 104 ? 4.975 8.125 12.762 1.00 84.31 104 GLY A O 1
ATOM 883 N N . ASN A 1 105 ? 6.065 6.203 13.195 1.00 90.19 105 ASN A N 1
ATOM 884 C CA . ASN A 1 105 ? 6.650 6.046 11.868 1.00 90.19 105 ASN A CA 1
ATOM 885 C C . ASN A 1 105 ? 5.897 4.974 11.080 1.00 90.19 105 ASN A C 1
ATOM 887 O O . ASN A 1 105 ? 5.788 3.830 11.526 1.00 90.19 105 ASN A O 1
ATOM 891 N N . ILE A 1 106 ? 5.402 5.347 9.900 1.00 96.12 106 ILE A N 1
ATOM 892 C CA . ILE A 1 106 ? 4.807 4.402 8.957 1.00 96.12 106 ILE A CA 1
ATOM 893 C C . ILE A 1 106 ? 5.916 3.604 8.275 1.00 96.12 106 ILE A C 1
ATOM 895 O O . ILE A 1 106 ? 6.841 4.170 7.696 1.00 96.12 106 ILE A O 1
ATOM 899 N N . GLU A 1 107 ? 5.785 2.285 8.315 1.00 95.44 107 GLU A N 1
ATOM 900 C CA . GLU A 1 107 ? 6.611 1.334 7.583 1.00 95.44 107 GLU A CA 1
ATOM 901 C C . GLU A 1 107 ? 5.724 0.551 6.615 1.00 95.44 107 GLU A C 1
ATOM 903 O O . GLU A 1 107 ? 4.609 0.150 6.960 1.00 95.44 107 GLU A O 1
ATOM 908 N N . ILE A 1 108 ? 6.239 0.327 5.405 1.00 96.88 108 ILE A N 1
ATOM 909 C CA . ILE A 1 108 ? 5.601 -0.515 4.394 1.00 96.88 108 ILE A CA 1
ATOM 910 C C . ILE A 1 108 ? 6.459 -1.755 4.211 1.00 96.88 108 ILE A C 1
ATOM 912 O O . ILE A 1 108 ? 7.628 -1.649 3.828 1.00 96.88 108 ILE A O 1
ATOM 916 N N . ASN A 1 109 ? 5.861 -2.915 4.456 1.00 97.06 109 ASN A N 1
ATOM 917 C CA . ASN A 1 109 ? 6.493 -4.205 4.240 1.00 97.06 109 ASN A CA 1
ATOM 918 C C . ASN A 1 109 ? 5.847 -4.891 3.044 1.00 97.06 109 ASN A C 1
ATOM 920 O O . ASN A 1 109 ? 4.631 -4.851 2.861 1.00 97.06 109 ASN A O 1
ATOM 924 N N . TYR A 1 110 ? 6.668 -5.563 2.252 1.00 96.94 110 TYR A N 1
ATOM 925 C CA . TYR A 1 110 ? 6.222 -6.329 1.102 1.00 96.94 110 TYR A CA 1
ATOM 926 C C . TYR A 1 110 ? 6.514 -7.801 1.349 1.00 96.94 110 TYR A C 1
ATOM 928 O O . TYR A 1 110 ? 7.541 -8.148 1.932 1.00 96.94 110 TYR A O 1
ATOM 936 N N . SER A 1 111 ? 5.637 -8.667 0.858 1.00 97.19 111 SER A N 1
ATOM 937 C CA . SER A 1 111 ? 5.973 -10.079 0.678 1.00 97.19 111 SER A CA 1
ATOM 938 C C . SER A 1 111 ? 7.233 -10.254 -0.181 1.00 97.19 111 SER A C 1
ATOM 940 O O . SER A 1 111 ? 7.511 -9.451 -1.076 1.00 97.19 111 SER A O 1
ATOM 942 N N . GLU A 1 112 ? 7.964 -11.344 0.049 1.00 97.00 112 GLU A N 1
ATOM 943 C CA . GLU A 1 112 ? 9.174 -11.683 -0.710 1.00 97.00 112 GLU A CA 1
ATOM 944 C C . GLU A 1 112 ? 8.908 -11.753 -2.222 1.00 97.00 112 GLU A C 1
ATOM 946 O O . GLU A 1 112 ? 9.691 -11.246 -3.024 1.00 97.00 112 GLU A O 1
ATOM 951 N N . ASN A 1 113 ? 7.740 -12.267 -2.616 1.00 96.31 113 ASN A N 1
ATOM 952 C CA . ASN A 1 113 ? 7.322 -12.339 -4.014 1.00 96.31 113 ASN A CA 1
ATOM 953 C C . ASN A 1 113 ? 7.234 -10.961 -4.684 1.00 96.31 113 ASN A C 1
ATOM 955 O O . ASN A 1 113 ? 7.623 -10.829 -5.843 1.00 96.31 113 ASN A O 1
ATOM 959 N N . ILE A 1 114 ? 6.761 -9.929 -3.974 1.00 95.19 114 ILE A N 1
ATOM 960 C CA . ILE A 1 114 ? 6.728 -8.557 -4.505 1.00 95.19 114 ILE A CA 1
ATOM 961 C C . ILE A 1 114 ? 8.146 -8.007 -4.655 1.00 95.19 114 ILE A C 1
ATOM 963 O O . ILE A 1 114 ? 8.451 -7.395 -5.674 1.00 95.19 114 ILE A O 1
ATOM 967 N N . ILE A 1 115 ? 9.019 -8.235 -3.670 1.00 94.81 115 ILE A N 1
ATOM 968 C CA . ILE A 1 115 ? 10.413 -7.770 -3.723 1.00 94.81 115 ILE A CA 1
ATOM 969 C C . ILE A 1 115 ? 11.124 -8.393 -4.930 1.00 94.81 115 ILE A C 1
ATOM 971 O O . ILE A 1 115 ? 11.724 -7.678 -5.733 1.00 94.81 115 ILE A O 1
ATOM 975 N N . ASN A 1 116 ? 10.997 -9.710 -5.100 1.00 95.19 116 ASN A N 1
ATOM 976 C CA . ASN A 1 116 ? 11.594 -10.442 -6.215 1.00 95.19 116 ASN A CA 1
ATOM 977 C C . ASN A 1 116 ? 11.039 -9.978 -7.565 1.00 95.19 116 ASN A C 1
ATOM 979 O O . ASN A 1 116 ? 11.800 -9.769 -8.509 1.00 95.19 116 ASN A O 1
ATOM 983 N N . PHE A 1 117 ? 9.725 -9.762 -7.646 1.00 94.12 117 PHE A N 1
ATOM 984 C CA . PHE A 1 117 ? 9.084 -9.227 -8.842 1.00 94.12 117 PHE A CA 1
ATOM 985 C C . PHE A 1 117 ? 9.613 -7.837 -9.207 1.00 94.12 117 PHE A C 1
ATOM 987 O O . PHE A 1 117 ? 10.022 -7.610 -10.343 1.00 94.12 117 PHE A O 1
ATOM 994 N N . VAL A 1 118 ? 9.677 -6.923 -8.239 1.00 92.12 118 VAL A N 1
ATOM 995 C CA . VAL A 1 118 ? 10.184 -5.565 -8.459 1.00 92.12 118 VAL A CA 1
ATOM 996 C C . VAL A 1 118 ? 11.655 -5.571 -8.887 1.00 92.12 118 VAL A C 1
ATOM 998 O O . VAL A 1 118 ? 12.020 -4.841 -9.806 1.00 92.12 118 VAL A O 1
ATOM 1001 N N . ASN A 1 119 ? 12.493 -6.416 -8.284 1.00 90.81 119 ASN A N 1
ATOM 1002 C CA . ASN A 1 119 ? 13.895 -6.551 -8.691 1.00 90.81 119 ASN A CA 1
ATOM 1003 C C . ASN A 1 119 ? 14.018 -7.039 -10.143 1.00 90.81 119 ASN A C 1
ATOM 1005 O O . ASN A 1 119 ? 14.783 -6.468 -10.918 1.00 90.81 119 ASN A O 1
ATOM 1009 N N . LYS A 1 120 ? 13.198 -8.017 -10.546 1.00 91.25 120 LYS A N 1
ATOM 1010 C CA . LYS A 1 120 ? 13.139 -8.487 -11.937 1.00 91.25 120 LYS A CA 1
ATOM 1011 C C . LYS A 1 120 ? 12.705 -7.379 -12.908 1.00 91.25 120 LYS A C 1
ATOM 1013 O O . LYS A 1 120 ? 13.260 -7.266 -14.004 1.00 91.25 120 LYS A O 1
ATOM 1018 N N . LEU A 1 121 ? 11.742 -6.539 -12.519 1.00 88.88 121 LEU A N 1
ATOM 1019 C CA . LEU A 1 121 ? 11.341 -5.382 -13.328 1.00 88.88 121 LEU A CA 1
ATOM 1020 C C . LEU A 1 121 ? 12.500 -4.397 -13.512 1.00 88.88 121 LEU A C 1
ATOM 1022 O O . LEU A 1 121 ? 12.731 -3.938 -14.627 1.00 88.88 121 LEU A O 1
ATOM 1026 N N . ILE A 1 122 ? 13.250 -4.104 -12.446 1.00 85.31 122 ILE A N 1
ATOM 1027 C CA . ILE A 1 122 ? 14.417 -3.209 -12.496 1.00 85.31 122 ILE A CA 1
ATOM 1028 C C . ILE A 1 122 ? 15.469 -3.737 -13.478 1.00 85.31 122 ILE A C 1
ATOM 1030 O O . ILE A 1 122 ? 15.955 -2.982 -14.321 1.00 85.31 122 ILE A O 1
ATOM 1034 N N . GLU A 1 123 ? 15.782 -5.032 -13.420 1.00 84.50 123 GLU A N 1
ATOM 1035 C CA . GLU A 1 123 ? 16.712 -5.667 -14.362 1.00 84.50 123 GLU A CA 1
ATOM 1036 C C . GLU A 1 123 ? 16.220 -5.545 -15.812 1.00 84.50 123 GLU A C 1
ATOM 1038 O O . GLU A 1 123 ? 16.984 -5.188 -16.712 1.00 84.50 123 GLU A O 1
ATOM 1043 N N . THR A 1 124 ? 14.923 -5.763 -16.034 1.00 82.44 124 THR A N 1
ATOM 1044 C CA . THR A 1 124 ? 14.300 -5.671 -17.363 1.00 82.44 124 THR A CA 1
ATOM 1045 C C . THR A 1 124 ? 14.356 -4.245 -17.922 1.00 82.44 124 THR A C 1
ATOM 1047 O O . THR A 1 124 ? 14.694 -4.049 -19.095 1.00 82.44 124 THR A O 1
ATOM 1050 N N . VAL A 1 125 ? 14.093 -3.233 -17.087 1.00 79.19 125 VAL A N 1
ATOM 1051 C CA . VAL A 1 125 ? 14.235 -1.811 -17.451 1.00 79.19 125 VAL A CA 1
ATOM 1052 C C . VAL A 1 125 ? 15.677 -1.498 -17.837 1.00 79.19 125 VAL A C 1
ATOM 1054 O O . VAL A 1 125 ? 15.916 -0.871 -18.870 1.00 79.19 125 VAL A O 1
ATOM 1057 N N . PHE A 1 126 ? 16.641 -1.956 -17.034 1.00 77.44 126 PHE A N 1
ATOM 1058 C CA . PHE A 1 126 ? 18.061 -1.699 -17.263 1.00 77.44 126 PHE A CA 1
ATOM 1059 C C . PHE A 1 126 ? 18.541 -2.271 -18.605 1.00 77.44 126 PHE A C 1
ATOM 1061 O O . PHE A 1 126 ? 19.192 -1.567 -19.381 1.00 77.44 126 PHE A O 1
ATOM 1068 N N . ILE A 1 127 ? 18.166 -3.515 -18.922 1.00 74.56 127 ILE A N 1
ATOM 1069 C CA . ILE A 1 127 ? 18.487 -4.158 -20.207 1.00 74.56 127 ILE A CA 1
ATOM 1070 C C . ILE A 1 127 ? 17.853 -3.385 -21.373 1.00 74.56 127 ILE A C 1
ATOM 1072 O O . ILE A 1 127 ? 18.533 -3.066 -22.352 1.00 74.56 127 ILE A O 1
ATOM 1076 N N . THR A 1 128 ? 16.567 -3.045 -21.252 1.00 69.19 128 THR A N 1
ATOM 1077 C CA . THR A 1 128 ? 15.813 -2.349 -22.306 1.00 69.19 128 THR A CA 1
ATOM 1078 C C . THR A 1 128 ? 16.408 -0.969 -22.601 1.00 69.19 128 THR A C 1
ATOM 1080 O O . THR A 1 128 ? 16.597 -0.612 -23.765 1.00 69.19 128 THR A O 1
ATOM 1083 N N . ASN A 1 129 ? 16.789 -0.212 -21.571 1.00 65.44 129 ASN A N 1
ATOM 1084 C CA . ASN A 1 129 ? 17.371 1.119 -21.743 1.00 65.44 129 ASN A CA 1
ATOM 1085 C C . ASN A 1 129 ? 18.793 1.094 -22.307 1.00 65.44 129 ASN A C 1
ATOM 1087 O O . ASN A 1 129 ? 19.122 1.940 -23.129 1.00 65.44 129 ASN A O 1
ATOM 1091 N N . ASN A 1 130 ? 19.630 0.123 -21.935 1.00 64.06 130 ASN A N 1
ATOM 1092 C CA . ASN A 1 130 ? 20.980 0.032 -22.503 1.00 64.06 130 ASN A CA 1
ATOM 1093 C C . ASN A 1 130 ? 20.966 -0.290 -24.006 1.00 64.06 130 ASN A C 1
ATOM 1095 O O . ASN A 1 130 ? 21.874 0.118 -24.728 1.00 64.06 130 ASN A O 1
ATOM 1099 N N . SER A 1 131 ? 19.930 -0.984 -24.489 1.00 59.28 131 SER A N 1
ATOM 1100 C CA . SER A 1 131 ? 19.732 -1.212 -25.927 1.00 59.28 131 SER A CA 1
ATOM 1101 C C . SER A 1 131 ? 19.251 0.039 -26.681 1.00 59.28 131 SER A C 1
ATOM 1103 O O . SER A 1 131 ? 19.558 0.203 -27.860 1.00 59.28 131 SER A O 1
ATOM 1105 N N . ASN A 1 132 ? 18.562 0.952 -25.986 1.00 56.97 132 ASN A N 1
ATOM 1106 C CA . ASN A 1 132 ? 18.014 2.198 -26.515 1.00 56.97 132 ASN A CA 1
ATOM 1107 C C . ASN A 1 132 ? 18.778 3.394 -25.928 1.00 56.97 132 ASN A C 1
ATOM 1109 O O . ASN A 1 132 ? 18.282 4.090 -25.043 1.00 56.97 132 ASN A O 1
ATOM 1113 N N . ILE A 1 133 ? 19.993 3.644 -26.425 1.00 49.19 133 ILE A N 1
ATOM 1114 C CA . ILE A 1 133 ? 20.799 4.823 -26.069 1.00 49.19 133 ILE A CA 1
ATOM 1115 C C . ILE A 1 133 ? 20.073 6.084 -26.569 1.00 49.19 133 ILE A C 1
ATOM 1117 O O . ILE A 1 133 ? 20.333 6.573 -27.666 1.00 49.19 133 ILE A O 1
ATOM 1121 N N . MET A 1 134 ? 19.129 6.614 -25.796 1.00 50.12 134 MET A N 1
ATOM 1122 C CA . MET A 1 134 ? 18.519 7.910 -26.076 1.00 50.12 134 MET A CA 1
ATOM 1123 C C . MET A 1 134 ? 18.192 8.608 -24.756 1.00 50.12 134 MET A C 1
ATOM 1125 O O . MET A 1 134 ? 17.283 8.223 -24.028 1.00 50.12 134 MET A O 1
ATOM 1129 N N . ASN A 1 135 ? 18.944 9.669 -24.468 1.00 50.94 135 ASN A N 1
ATOM 1130 C CA . ASN A 1 135 ? 18.944 10.419 -23.207 1.00 50.94 135 ASN A CA 1
ATOM 1131 C C . ASN A 1 135 ? 17.648 11.201 -22.904 1.00 50.94 135 ASN A C 1
ATOM 1133 O O . ASN A 1 135 ? 17.629 11.993 -21.970 1.00 50.94 135 ASN A O 1
ATOM 1137 N N . ASN A 1 136 ? 16.568 10.989 -23.660 1.00 55.28 136 ASN A N 1
ATOM 1138 C CA . ASN A 1 136 ? 15.275 11.626 -23.437 1.00 55.28 136 ASN A CA 1
ATOM 1139 C C . ASN A 1 136 ? 14.167 10.573 -23.532 1.00 55.28 136 ASN A C 1
ATOM 1141 O O . ASN A 1 136 ? 13.971 9.970 -24.589 1.00 55.28 136 ASN A O 1
ATOM 1145 N N . ILE A 1 137 ? 13.423 10.385 -22.437 1.00 57.81 137 ILE A N 1
ATOM 1146 C CA . ILE A 1 137 ? 12.198 9.579 -22.415 1.00 57.81 137 ILE A CA 1
ATOM 1147 C C . ILE A 1 137 ? 11.212 10.231 -23.389 1.00 57.81 137 ILE A C 1
ATOM 1149 O O . ILE A 1 137 ? 10.636 11.277 -23.092 1.00 57.81 137 ILE A O 1
ATOM 1153 N N . ASN A 1 138 ? 11.041 9.646 -24.574 1.00 64.88 138 ASN A N 1
ATOM 1154 C CA . ASN A 1 138 ? 10.021 10.080 -25.518 1.00 64.88 138 ASN A CA 1
ATOM 1155 C C . ASN A 1 138 ? 8.744 9.232 -25.336 1.00 64.88 138 ASN A C 1
ATOM 1157 O O . ASN A 1 138 ? 8.747 8.185 -24.682 1.00 64.88 138 ASN A O 1
ATOM 1161 N N . LEU A 1 139 ? 7.637 9.677 -25.933 1.00 63.53 139 LEU A N 1
ATOM 1162 C CA . LEU A 1 139 ? 6.352 8.967 -25.884 1.00 63.53 139 LEU A CA 1
ATOM 1163 C C . LEU A 1 139 ? 6.438 7.521 -26.408 1.00 63.53 139 LEU A C 1
ATOM 1165 O O . LEU A 1 139 ? 5.702 6.663 -25.933 1.00 63.53 139 LEU A O 1
ATOM 1169 N N . GLN A 1 140 ? 7.338 7.234 -27.351 1.00 65.50 140 GLN A N 1
ATOM 1170 C CA . GLN A 1 140 ? 7.534 5.890 -27.899 1.00 65.50 140 GLN A CA 1
ATOM 1171 C C . GLN A 1 140 ? 8.214 4.969 -26.877 1.00 65.50 140 GLN A C 1
ATOM 1173 O O . GLN A 1 140 ? 7.789 3.827 -26.728 1.00 65.50 140 GLN A O 1
ATOM 1178 N N . THR A 1 141 ? 9.199 5.459 -26.117 1.00 67.25 141 THR A N 1
ATOM 1179 C CA . THR A 1 141 ? 9.839 4.703 -25.028 1.00 67.25 141 THR A CA 1
ATOM 1180 C C . THR A 1 141 ? 8.820 4.334 -23.954 1.00 67.25 141 THR A C 1
ATOM 1182 O O . THR A 1 141 ? 8.763 3.180 -23.542 1.00 67.25 141 THR A O 1
ATOM 1185 N N . ILE A 1 142 ? 7.956 5.276 -23.556 1.00 69.25 142 ILE A N 1
ATOM 1186 C CA . ILE A 1 142 ? 6.872 5.006 -22.596 1.00 69.25 142 ILE A CA 1
ATOM 1187 C C . ILE A 1 142 ? 5.900 3.962 -23.157 1.00 69.25 142 ILE A C 1
ATOM 1189 O O . ILE A 1 142 ? 5.562 3.017 -22.457 1.00 69.25 142 ILE A O 1
ATOM 1193 N N . GLN A 1 143 ? 5.487 4.081 -24.422 1.00 71.38 143 GLN A N 1
ATOM 1194 C CA . GLN A 1 143 ? 4.591 3.104 -25.056 1.00 71.38 143 GLN A CA 1
ATOM 1195 C C . GLN A 1 143 ? 5.197 1.698 -25.143 1.00 71.38 143 GLN A C 1
ATOM 1197 O O . GLN A 1 143 ? 4.471 0.712 -25.020 1.00 71.38 143 GLN A O 1
ATOM 1202 N N . VAL A 1 144 ? 6.506 1.588 -25.380 1.00 73.06 144 VAL A N 1
ATOM 1203 C CA . VAL A 1 144 ? 7.212 0.299 -25.401 1.00 73.06 144 VAL A CA 1
ATOM 1204 C C . VAL A 1 144 ? 7.287 -0.294 -23.997 1.00 73.06 144 VAL A C 1
ATOM 1206 O O . VAL A 1 144 ? 6.977 -1.470 -23.836 1.00 73.06 144 VAL A O 1
ATOM 1209 N N . LEU A 1 145 ? 7.634 0.513 -22.990 1.00 76.12 145 LEU A N 1
ATOM 1210 C CA . LEU A 1 145 ? 7.676 0.076 -21.591 1.00 76.12 145 LEU A CA 1
ATOM 1211 C C . LEU A 1 145 ? 6.291 -0.337 -21.082 1.00 76.12 145 LEU A C 1
ATOM 1213 O O . LEU A 1 145 ? 6.169 -1.332 -20.378 1.00 76.12 145 LEU A O 1
ATOM 1217 N N . ASP A 1 146 ? 5.233 0.372 -21.473 1.00 77.38 146 ASP A N 1
ATOM 1218 C CA . ASP A 1 146 ? 3.871 0.033 -21.057 1.00 77.38 146 ASP A CA 1
ATOM 1219 C C . ASP A 1 146 ? 3.395 -1.292 -21.664 1.00 77.38 146 ASP A C 1
ATOM 1221 O O . ASP A 1 146 ? 2.779 -2.110 -20.983 1.00 77.38 146 ASP A O 1
ATOM 1225 N N . LYS A 1 147 ? 3.790 -1.574 -22.912 1.00 79.44 147 LYS A N 1
ATOM 1226 C CA . LYS A 1 147 ? 3.542 -2.865 -23.573 1.00 79.44 147 LYS A CA 1
ATOM 1227 C C . LYS A 1 147 ? 4.357 -4.030 -23.006 1.00 79.44 147 LYS A C 1
ATOM 1229 O O . LYS A 1 147 ? 4.068 -5.169 -23.360 1.00 79.44 147 LYS A O 1
ATOM 1234 N N . THR A 1 148 ? 5.368 -3.777 -22.179 1.00 81.19 148 THR A N 1
ATOM 1235 C CA . THR A 1 148 ? 6.176 -4.827 -21.546 1.00 81.19 148 THR A CA 1
ATOM 1236 C C . THR A 1 148 ? 5.932 -4.849 -20.041 1.00 81.19 148 THR A C 1
ATOM 1238 O O . THR A 1 148 ? 5.177 -5.678 -19.541 1.00 81.19 148 THR A O 1
ATOM 1241 N N . ILE A 1 149 ? 6.499 -3.885 -19.326 1.00 83.00 149 ILE A N 1
ATOM 1242 C CA . ILE A 1 149 ? 6.446 -3.743 -17.869 1.00 83.00 149 ILE A CA 1
ATOM 1243 C C . ILE A 1 149 ? 5.021 -3.498 -17.384 1.00 83.00 149 ILE A C 1
ATOM 1245 O O . ILE A 1 149 ? 4.625 -4.050 -16.359 1.00 83.00 149 ILE A O 1
ATOM 1249 N N . GLY A 1 150 ? 4.244 -2.690 -18.111 1.00 83.94 150 GLY A N 1
ATOM 1250 C CA . GLY A 1 150 ? 2.862 -2.404 -17.733 1.00 83.94 150 GLY A CA 1
ATOM 1251 C C . GLY A 1 150 ? 2.018 -3.678 -17.657 1.00 83.94 150 GLY A C 1
ATOM 1252 O O . GLY A 1 150 ? 1.361 -3.923 -16.644 1.00 83.94 150 GLY A O 1
ATOM 1253 N N . ILE A 1 151 ? 2.133 -4.530 -18.679 1.00 84.19 151 ILE A N 1
ATOM 1254 C CA . ILE A 1 151 ? 1.466 -5.838 -18.746 1.00 84.19 151 ILE A CA 1
ATOM 1255 C C . ILE A 1 151 ? 1.996 -6.793 -17.667 1.00 84.19 151 ILE A C 1
ATOM 1257 O O . ILE A 1 151 ? 1.210 -7.495 -17.031 1.00 84.19 151 ILE A O 1
ATOM 1261 N N . GLU A 1 152 ? 3.310 -6.820 -17.417 1.00 89.19 152 GLU A N 1
ATOM 1262 C CA . GLU A 1 152 ? 3.880 -7.652 -16.346 1.00 89.19 152 GLU A CA 1
ATOM 1263 C C . GLU A 1 152 ? 3.336 -7.270 -14.963 1.00 89.19 152 GLU A C 1
ATOM 1265 O O . GLU A 1 152 ? 2.993 -8.155 -14.178 1.00 89.19 152 GLU A O 1
ATOM 1270 N N . ILE A 1 153 ? 3.208 -5.970 -14.676 1.00 89.50 153 ILE A N 1
ATOM 1271 C CA . ILE A 1 153 ? 2.621 -5.468 -13.425 1.00 89.50 153 ILE A CA 1
ATOM 1272 C C . ILE A 1 153 ? 1.150 -5.868 -13.322 1.00 89.50 153 ILE A C 1
ATOM 1274 O O . ILE A 1 153 ? 0.723 -6.357 -12.276 1.00 89.50 153 ILE A O 1
ATOM 1278 N N . GLU A 1 154 ? 0.370 -5.692 -14.385 1.00 86.88 154 GLU A N 1
ATOM 1279 C CA . GLU A 1 154 ? -1.054 -6.042 -14.378 1.00 86.88 154 GLU A CA 1
ATOM 1280 C C . GLU A 1 154 ? -1.276 -7.538 -14.134 1.00 86.88 154 GLU A C 1
ATOM 1282 O O . GLU A 1 154 ? -2.036 -7.906 -13.234 1.00 86.88 154 GLU A O 1
ATOM 1287 N N . ASN A 1 155 ? -0.528 -8.388 -14.837 1.00 87.88 155 ASN A N 1
ATOM 1288 C CA . ASN A 1 155 ? -0.582 -9.838 -14.664 1.00 87.88 155 ASN A CA 1
ATOM 1289 C C . ASN A 1 155 ? -0.119 -10.277 -13.271 1.00 87.88 155 ASN A C 1
ATOM 1291 O O . ASN A 1 155 ? -0.687 -11.201 -12.688 1.00 87.88 155 ASN A O 1
ATOM 1295 N N . PHE A 1 156 ? 0.912 -9.631 -12.718 1.00 90.75 156 PHE A N 1
ATOM 1296 C CA . PHE A 1 156 ? 1.438 -10.001 -11.407 1.00 90.75 156 PHE A CA 1
ATOM 1297 C C . PHE A 1 156 ? 0.397 -9.813 -10.298 1.00 90.75 156 PHE A C 1
ATOM 1299 O O . PHE A 1 156 ? 0.258 -10.689 -9.441 1.00 90.75 156 PHE A O 1
ATOM 1306 N N . PHE A 1 157 ? -0.357 -8.712 -10.336 1.00 87.25 157 PHE A N 1
ATOM 1307 C CA . PHE A 1 157 ? -1.377 -8.399 -9.332 1.00 87.25 157 PHE A CA 1
ATOM 1308 C C . PHE A 1 157 ? -2.765 -9.010 -9.621 1.00 87.25 157 PHE A C 1
ATOM 1310 O O . PHE A 1 157 ? -3.638 -8.898 -8.762 1.00 87.25 157 PHE A O 1
ATOM 1317 N N . GLU A 1 158 ? -2.948 -9.698 -10.761 1.00 76.75 158 GLU A N 1
ATOM 1318 C CA . GLU A 1 158 ? -4.172 -10.441 -11.147 1.00 76.75 158 GLU A CA 1
ATOM 1319 C C . GLU A 1 158 ? -5.463 -9.623 -11.043 1.00 76.75 158 GLU A C 1
ATOM 1321 O O . GLU A 1 158 ? -6.488 -10.086 -10.537 1.00 76.75 15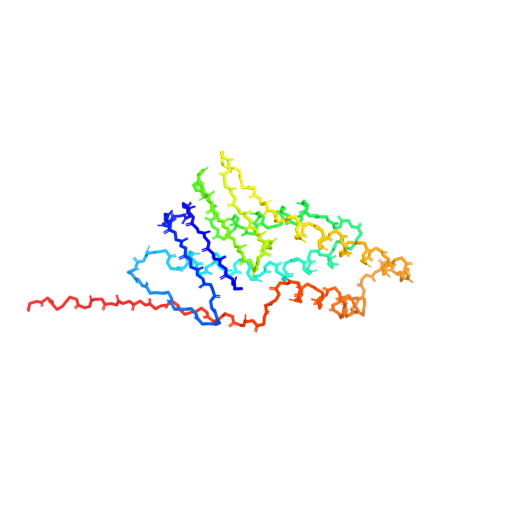8 GLU A O 1
ATOM 1326 N N . ASP A 1 159 ? -5.413 -8.367 -11.467 1.00 65.19 159 ASP A N 1
ATOM 1327 C CA . ASP A 1 159 ? -6.466 -7.428 -11.118 1.00 65.19 159 ASP A CA 1
ATOM 1328 C C . ASP A 1 159 ? -7.202 -6.893 -12.350 1.00 65.19 159 ASP A C 1
ATOM 1330 O O . ASP A 1 159 ? -6.922 -5.807 -12.864 1.00 65.19 159 ASP A O 1
ATOM 1334 N N . ASP A 1 160 ? -8.177 -7.710 -12.767 1.00 54.19 160 ASP A N 1
ATOM 1335 C CA . ASP A 1 160 ? -9.164 -7.472 -13.831 1.00 54.19 160 ASP A CA 1
ATOM 1336 C C . ASP A 1 160 ? -10.402 -6.690 -13.337 1.00 54.19 160 ASP A C 1
ATOM 1338 O O . ASP A 1 160 ? -11.392 -6.541 -14.064 1.00 54.19 160 ASP A O 1
ATOM 1342 N N . SER A 1 161 ? -10.425 -6.242 -12.075 1.00 50.81 161 SER A N 1
ATOM 1343 C CA . SER A 1 161 ? -11.647 -5.743 -11.440 1.00 50.81 161 SER A CA 1
ATOM 1344 C C . SER A 1 161 ? -11.705 -4.213 -11.358 1.00 50.81 161 SER A C 1
ATOM 1346 O O . SER A 1 161 ? -10.975 -3.562 -10.618 1.00 50.81 161 SER A O 1
ATOM 1348 N N . MET A 1 162 ? -12.638 -3.614 -12.104 1.00 48.06 162 MET A N 1
ATOM 1349 C CA . MET A 1 162 ? -13.116 -2.253 -11.840 1.00 48.06 162 MET A CA 1
ATOM 1350 C C . MET A 1 162 ? -13.889 -2.258 -10.517 1.00 48.06 162 MET A C 1
ATOM 1352 O O . MET A 1 162 ? -15.014 -2.762 -10.464 1.00 48.06 162 MET A O 1
ATOM 1356 N N . ILE A 1 163 ? -13.323 -1.688 -9.451 1.00 52.84 163 ILE A N 1
ATOM 1357 C CA . ILE A 1 163 ? -14.083 -1.476 -8.216 1.00 52.84 163 ILE A CA 1
ATOM 1358 C C . ILE A 1 163 ? -14.835 -0.155 -8.295 1.00 52.84 163 ILE A C 1
ATOM 1360 O O . ILE A 1 163 ? -14.253 0.927 -8.223 1.00 52.84 163 ILE A O 1
ATOM 1364 N N . TYR A 1 164 ? -16.159 -0.258 -8.356 1.00 49.59 164 TYR A N 1
ATOM 1365 C CA . TYR A 1 164 ? -17.054 0.871 -8.153 1.00 49.59 164 TYR A CA 1
ATOM 1366 C C . TYR A 1 164 ? -17.421 0.985 -6.672 1.00 49.59 164 TYR A C 1
ATOM 1368 O O . TYR A 1 164 ? -18.067 0.100 -6.109 1.00 49.59 164 TYR A O 1
ATOM 1376 N N . TYR A 1 165 ? -17.023 2.088 -6.038 1.00 53.84 165 TYR A N 1
ATOM 1377 C CA . TYR A 1 165 ? -17.363 2.371 -4.645 1.00 53.84 165 TYR A CA 1
ATOM 1378 C C . TYR A 1 165 ? -18.645 3.194 -4.554 1.00 53.84 165 TYR A C 1
ATOM 1380 O O . TYR A 1 165 ? -18.682 4.355 -4.959 1.00 53.84 165 TYR A O 1
ATOM 1388 N N . PHE A 1 166 ? -19.674 2.617 -3.937 1.00 49.16 166 PHE A N 1
ATOM 1389 C CA . PHE A 1 166 ? -20.896 3.325 -3.569 1.00 49.16 166 PHE A CA 1
ATOM 1390 C C . PHE A 1 166 ? -21.032 3.332 -2.047 1.00 49.16 166 PHE A C 1
ATOM 1392 O O . PHE A 1 166 ? -21.274 2.298 -1.426 1.00 49.16 166 PHE A O 1
ATOM 1399 N N . THR A 1 167 ? -20.889 4.499 -1.421 1.00 47.12 167 THR A N 1
ATOM 1400 C CA . THR A 1 167 ? -21.231 4.663 -0.006 1.00 47.12 167 THR A CA 1
ATOM 1401 C C . THR A 1 167 ? -22.721 4.977 0.108 1.00 47.12 167 THR A C 1
ATOM 1403 O O . THR A 1 167 ? -23.205 5.973 -0.421 1.00 47.12 167 THR A O 1
ATOM 1406 N N . SER A 1 168 ? -23.475 4.116 0.795 1.00 44.47 168 SER A N 1
ATOM 1407 C CA . SER A 1 168 ? -24.900 4.340 1.070 1.00 44.47 168 SER A CA 1
ATOM 1408 C C . SER A 1 168 ? -25.134 4.646 2.551 1.00 44.47 168 SER A C 1
ATOM 1410 O O . SER A 1 168 ? -24.466 4.095 3.434 1.00 44.47 168 SER A O 1
ATOM 1412 N N . PHE A 1 169 ? -26.086 5.538 2.827 1.00 45.16 169 PHE A N 1
ATOM 1413 C CA . PHE A 1 169 ? -26.484 5.950 4.172 1.00 45.16 169 PHE A CA 1
ATOM 1414 C C . PHE A 1 169 ? -27.888 5.433 4.486 1.00 45.16 169 PHE A C 1
ATOM 1416 O O . PHE A 1 169 ? -28.824 5.655 3.721 1.00 45.16 169 PHE A O 1
ATOM 1423 N N . LYS A 1 170 ? -28.069 4.816 5.658 1.00 42.69 170 LYS A N 1
ATOM 1424 C CA . LYS A 1 170 ? -29.400 4.497 6.188 1.00 42.69 170 LYS A CA 1
ATOM 1425 C C . LYS A 1 170 ? -29.866 5.670 7.058 1.00 42.69 170 LYS A C 1
ATOM 1427 O O . LYS A 1 170 ? -29.385 5.833 8.176 1.00 42.69 170 LYS A O 1
ATOM 1432 N N . LYS A 1 171 ? -30.783 6.508 6.560 1.00 37.84 171 LYS A N 1
ATOM 1433 C CA . LYS A 1 171 ? -31.525 7.449 7.418 1.00 37.84 171 LYS A CA 1
ATOM 1434 C C . LYS A 1 171 ? -32.557 6.644 8.205 1.00 37.84 171 LYS A C 1
ATOM 1436 O O . LYS A 1 171 ? -33.564 6.224 7.645 1.00 37.84 171 LYS A O 1
ATOM 1441 N N . TYR A 1 172 ? -32.325 6.429 9.497 1.00 43.97 172 TYR A N 1
ATOM 1442 C CA . TYR A 1 172 ? -33.419 6.063 10.392 1.00 43.97 172 TYR A CA 1
ATOM 1443 C C . TYR A 1 172 ? -34.290 7.304 10.580 1.00 43.97 172 TYR A C 1
ATOM 1445 O O . TYR A 1 172 ? -33.970 8.176 11.387 1.00 43.97 172 TYR A O 1
ATOM 1453 N N . ASN A 1 173 ? -35.387 7.401 9.830 1.00 42.88 173 ASN A N 1
ATOM 1454 C CA . ASN A 1 173 ? -36.465 8.304 10.207 1.00 42.88 173 ASN A CA 1
ATOM 1455 C C . ASN A 1 173 ? -37.047 7.764 11.518 1.00 42.88 173 ASN A C 1
ATOM 1457 O O . ASN A 1 173 ? -37.846 6.828 11.515 1.00 42.88 173 ASN A O 1
ATOM 1461 N N . LYS A 1 174 ? -36.610 8.321 12.653 1.00 43.75 174 LYS A N 1
ATOM 1462 C CA . LYS A 1 174 ? -37.376 8.222 13.895 1.00 43.75 174 LYS A CA 1
ATOM 1463 C C . LYS A 1 174 ? -38.714 8.897 13.611 1.00 43.75 174 LYS A C 1
ATOM 1465 O O . LYS A 1 174 ? -38.780 10.120 13.563 1.00 43.75 174 LYS A O 1
ATOM 1470 N N . PHE A 1 175 ? -39.758 8.101 13.400 1.00 47.22 175 PHE A N 1
ATOM 1471 C CA . PHE A 1 175 ? -41.123 8.566 13.588 1.00 47.22 175 PHE A CA 1
ATOM 1472 C C . PHE A 1 175 ? -41.234 9.000 15.053 1.00 47.22 175 PHE A C 1
ATOM 1474 O O . PHE A 1 175 ? -41.318 8.179 15.965 1.00 47.22 175 PHE A O 1
ATOM 1481 N N . THR A 1 176 ? -41.096 10.299 15.299 1.00 49.56 176 THR A N 1
ATOM 1482 C CA . THR A 1 176 ? -41.461 10.910 16.571 1.00 49.56 176 THR A CA 1
ATOM 1483 C C . THR A 1 176 ? -42.981 10.972 16.626 1.00 49.56 176 THR A C 1
ATOM 1485 O O . THR A 1 176 ? -43.549 11.764 15.886 1.00 49.56 176 THR A O 1
ATOM 1488 N N . LYS A 1 177 ? -43.543 10.106 17.483 1.00 43.97 177 LYS A N 1
ATOM 1489 C CA . LYS A 1 177 ? -44.895 10.071 18.077 1.00 43.97 177 LYS A CA 1
ATOM 1490 C C . LYS A 1 177 ? -46.081 10.458 17.197 1.00 43.97 177 LYS A C 1
ATOM 1492 O O . LYS A 1 177 ? -46.249 11.660 16.920 1.00 43.97 177 LYS A O 1
#